Protein AF-A0A2E6TQL9-F1 (afdb_monomer)

pLDDT: mean 79.92, std 24.17, range [21.77, 98.5]

Nearest PDB structures (foldseek):
  1ea0-assembly2_B  TM=9.793E-01  e=1.642E-14  Azospirillum brasilense
  1ofd-assembly2_B  TM=9.866E-01  e=4.317E-12  Synechocystis sp. PCC 6803
  1ofe-assembly2_B  TM=9.713E-01  e=7.920E-12  Synechocystis sp. PCC 6803
  6s6u-assembly1_A  TM=9.738E-01  e=5.383E-12  Azospirillum brasilense
  1lm1-assembly1_A  TM=9.782E-01  e=5.461E-11  Synechocystis sp. PCC 6803

Radius of gyration: 16.35 Å; Cα contacts (8 Å, |Δi|>4): 480; chains: 1; bounding box: 58×39×36 Å

Foldseek 3Di:
DEEEAADAEEPAACPQAAEYEYEYEYHPVDPDQQLVDERYEECYNPCHQEYEYEYSHEYEECANPCHNAYEYEYQEYEANACPLHAEYEYEHNYYYYAAHCHNPADYKYKYFYPPPCVVVRYDPVFWDWDDAPGIIIIGGPDDDDADDDDPDGPDDHDDDDDDDPPPPDD

Secondary structure (DSSP, 8-state):
-EEEEES-B-TTTTTT-EEEEEEEE--TT----GGGSEEE-SSTTTT--EEEEEESSEE-TTTTTT-EEEEEEES-B-TTTTTT-EEEEEEESS---SSBTTT--EEEEEE--SSS-GGGTB-TTT-EEEEETTEEEEEPSS-----EETTEE----S----PPPP----

Structure (mmCIF, N/CA/C/O backbone):
data_AF-A0A2E6TQL9-F1
#
_entry.id   AF-A0A2E6TQL9-F1
#
loop_
_atom_site.group_PDB
_atom_site.id
_atom_site.type_symbol
_atom_site.label_atom_id
_atom_site.label_alt_id
_atom_site.label_comp_id
_atom_site.label_asym_id
_atom_site.label_entity_id
_atom_site.label_seq_id
_atom_site.pdbx_PDB_ins_code
_atom_site.Cartn_x
_atom_site.Cartn_y
_atom_site.Cartn_z
_atom_site.occupancy
_atom_site.B_iso_or_equiv
_atom_site.auth_seq_id
_atom_site.auth_comp_id
_atom_site.auth_asym_id
_atom_site.auth_atom_id
_atom_site.pdbx_PDB_model_num
ATOM 1 N N . MET A 1 1 ? -10.366 -6.606 17.088 1.00 84.12 1 MET A N 1
ATOM 2 C CA . MET A 1 1 ? -9.999 -5.200 17.372 1.00 84.12 1 MET A CA 1
ATOM 3 C C . MET A 1 1 ? -10.224 -4.343 16.130 1.00 84.12 1 MET A C 1
ATOM 5 O O . MET A 1 1 ? -9.887 -4.794 15.037 1.00 84.12 1 MET A O 1
ATOM 9 N N . SER A 1 2 ? -10.799 -3.147 16.282 1.00 93.38 2 SER A N 1
ATOM 10 C CA . SER A 1 2 ? -10.964 -2.164 15.202 1.00 93.38 2 SER A CA 1
ATOM 11 C C . SER A 1 2 ? -10.577 -0.778 15.715 1.00 93.38 2 SER A C 1
ATOM 13 O O . SER A 1 2 ? -11.124 -0.343 16.722 1.00 93.38 2 SER A O 1
ATOM 15 N N . LEU A 1 3 ? -9.672 -0.089 15.021 1.00 95.75 3 LEU A N 1
ATOM 16 C CA . LEU A 1 3 ? -9.214 1.262 15.347 1.00 95.75 3 LEU A CA 1
ATOM 17 C C . LEU A 1 3 ? -9.591 2.216 14.213 1.00 95.75 3 LEU A C 1
ATOM 19 O O . LEU A 1 3 ? -9.370 1.911 13.041 1.00 95.75 3 LEU A O 1
ATOM 23 N N . LYS A 1 4 ? -10.160 3.370 14.561 1.00 94.81 4 LYS A N 1
ATOM 24 C CA . LYS A 1 4 ? -10.482 4.429 13.606 1.00 94.81 4 LYS A CA 1
ATOM 25 C C . LYS A 1 4 ? -9.841 5.734 14.057 1.00 94.81 4 LYS A C 1
ATOM 27 O O . LYS A 1 4 ? -10.101 6.183 15.168 1.00 94.81 4 LYS A O 1
ATOM 32 N N . ILE A 1 5 ? -9.031 6.318 13.186 1.00 93.56 5 ILE A N 1
ATOM 33 C CA . ILE A 1 5 ? -8.296 7.561 13.406 1.00 93.56 5 ILE A CA 1
ATOM 34 C C . ILE A 1 5 ? -8.929 8.637 12.523 1.00 93.56 5 ILE A C 1
ATOM 36 O O . ILE A 1 5 ? -9.177 8.405 11.338 1.00 93.56 5 ILE A O 1
ATOM 40 N N . PHE A 1 6 ? -9.219 9.789 13.125 1.00 92.94 6 PHE A N 1
ATOM 41 C CA . PHE A 1 6 ? -9.660 10.994 12.429 1.00 92.94 6 PHE A CA 1
ATOM 42 C C . PHE A 1 6 ? -8.526 12.016 12.478 1.00 92.94 6 PHE A C 1
ATOM 44 O O . PHE A 1 6 ? -8.195 12.498 13.557 1.00 92.94 6 PHE A O 1
ATOM 51 N N . GLY A 1 7 ? -7.949 12.331 11.325 1.00 91.25 7 GLY A N 1
ATOM 52 C CA . GLY A 1 7 ? -6.701 13.079 11.200 1.00 91.25 7 GLY A CA 1
ATOM 53 C C . GLY A 1 7 ? -5.693 12.293 10.367 1.00 91.25 7 GLY A C 1
ATOM 54 O O . GLY A 1 7 ? -6.078 11.473 9.534 1.00 91.25 7 GLY A O 1
ATOM 55 N N . ASP A 1 8 ? -4.421 12.548 10.611 1.00 94.12 8 ASP A N 1
ATOM 56 C CA . ASP A 1 8 ? -3.274 11.862 10.030 1.00 94.12 8 ASP A CA 1
ATOM 57 C C . ASP A 1 8 ? -2.533 11.025 11.084 1.00 94.12 8 ASP A C 1
ATOM 59 O O . ASP A 1 8 ? -2.811 11.087 12.286 1.00 94.12 8 ASP A O 1
ATOM 63 N N . ALA A 1 9 ? -1.621 10.179 10.621 1.00 96.00 9 ALA A N 1
ATOM 64 C CA . ALA A 1 9 ? -0.748 9.388 11.467 1.00 96.00 9 ALA A CA 1
ATOM 65 C C . ALA A 1 9 ? 0.681 9.389 10.911 1.00 96.00 9 ALA A C 1
ATOM 67 O O . ALA A 1 9 ? 0.895 9.396 9.702 1.00 96.00 9 ALA A O 1
ATOM 68 N N . ASN A 1 10 ? 1.659 9.340 11.815 1.00 97.00 10 ASN A N 1
ATOM 69 C CA . ASN A 1 10 ? 3.080 9.284 11.472 1.00 97.00 10 ASN A CA 1
ATOM 70 C C . ASN A 1 10 ? 3.492 7.880 10.980 1.00 97.00 10 ASN A C 1
ATOM 72 O O . ASN A 1 10 ? 2.672 7.096 10.501 1.00 97.00 10 ASN A O 1
ATOM 76 N N . ASP A 1 11 ? 4.778 7.566 11.065 1.00 98.06 11 ASP A N 1
ATOM 77 C CA . ASP A 1 11 ? 5.362 6.323 10.576 1.00 98.06 11 ASP A CA 1
ATOM 78 C C . ASP A 1 11 ? 4.838 5.068 11.292 1.00 98.06 11 ASP A C 1
ATOM 80 O O . ASP A 1 11 ? 4.319 5.106 12.410 1.00 98.06 11 ASP A O 1
ATOM 84 N N . TYR A 1 12 ? 5.042 3.915 10.650 1.00 97.75 12 TYR A N 1
ATOM 85 C CA . TYR A 1 12 ? 4.798 2.582 11.208 1.00 97.75 12 TYR A CA 1
ATOM 86 C C . TYR A 1 12 ? 3.337 2.267 11.541 1.00 97.75 12 TYR A C 1
ATOM 88 O O . TYR A 1 12 ? 3.059 1.352 12.328 1.00 97.75 12 TYR A O 1
ATOM 96 N N . VAL A 1 13 ? 2.380 2.957 10.912 1.00 97.94 13 VAL A N 1
ATOM 97 C CA . VAL A 1 13 ? 0.966 2.578 11.012 1.00 97.94 13 VAL A CA 1
ATOM 98 C C . VAL A 1 13 ? 0.820 1.105 10.643 1.00 97.94 13 VAL A C 1
ATOM 100 O O . VAL A 1 13 ? 1.292 0.652 9.600 1.00 97.94 13 VAL A O 1
ATOM 103 N N . ALA A 1 14 ? 0.161 0.347 11.519 1.00 96.88 14 ALA A N 1
ATOM 104 C CA . ALA A 1 14 ? -0.061 -1.083 11.334 1.00 96.88 14 ALA A CA 1
ATOM 105 C C . ALA A 1 14 ? 1.230 -1.932 11.233 1.00 96.88 14 ALA A C 1
ATOM 107 O O . ALA A 1 14 ? 1.211 -3.006 10.630 1.00 96.88 14 ALA A O 1
ATOM 108 N N . LYS A 1 15 ? 2.353 -1.494 11.822 1.00 97.62 15 LYS A N 1
ATOM 109 C CA . LYS A 1 15 ? 3.549 -2.340 11.969 1.00 97.62 15 LYS A CA 1
ATOM 110 C C . LYS A 1 15 ? 3.196 -3.650 12.675 1.00 97.62 15 LYS A C 1
ATOM 112 O O . LYS A 1 15 ? 2.583 -3.640 13.740 1.00 97.62 15 LYS A O 1
ATOM 117 N N . GLY A 1 16 ? 3.599 -4.769 12.079 1.00 95.94 16 GLY A N 1
ATOM 118 C CA . GLY A 1 16 ? 3.335 -6.108 12.598 1.00 95.94 16 GLY A CA 1
ATOM 119 C C . GLY A 1 16 ? 1.848 -6.441 12.699 1.00 95.94 16 GLY A C 1
ATOM 120 O O . GLY A 1 16 ? 1.473 -7.223 13.571 1.00 95.94 16 GLY A O 1
ATOM 121 N N . LEU A 1 17 ? 0.992 -5.837 11.859 1.00 96.88 17 LEU A N 1
ATOM 122 C CA . LEU A 1 17 ? -0.441 -6.125 11.876 1.00 96.88 17 LEU A CA 1
ATOM 123 C C . LEU A 1 17 ? -0.663 -7.635 11.736 1.00 96.88 17 LEU A C 1
ATOM 125 O O . LEU A 1 17 ? -0.241 -8.258 10.764 1.00 96.88 17 LEU A O 1
ATOM 129 N N . SER A 1 18 ? -1.314 -8.213 12.735 1.00 96.06 18 SER A N 1
ATOM 130 C CA . SER A 1 18 ? -1.529 -9.654 12.886 1.00 96.06 18 SER A CA 1
ATOM 131 C C . SER A 1 18 ? -3.018 -9.967 13.051 1.00 96.06 18 SER A C 1
ATOM 133 O O . SER A 1 18 ? -3.420 -10.875 13.775 1.00 96.06 18 SER A O 1
ATOM 135 N N . GLY A 1 19 ? -3.852 -9.172 12.380 1.00 89.94 19 GLY A N 1
ATOM 136 C CA . GLY A 1 19 ? -5.306 -9.226 12.447 1.00 89.94 19 GLY A CA 1
ATOM 137 C C . GLY A 1 19 ? -5.920 -7.853 12.717 1.00 89.94 19 GLY A C 1
ATOM 138 O O . GLY A 1 19 ? -5.246 -6.828 12.748 1.00 89.94 19 GLY A O 1
ATOM 139 N N . GLY A 1 20 ? -7.238 -7.813 12.903 1.00 94.31 20 G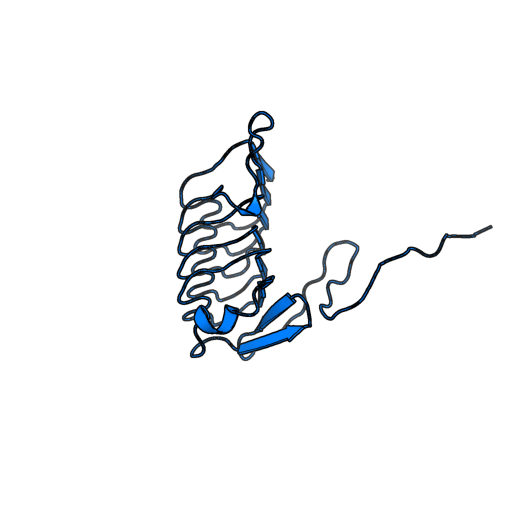LY A N 1
ATOM 140 C CA . GLY A 1 20 ? -7.955 -6.565 13.173 1.00 94.31 20 GLY A CA 1
ATOM 141 C C . GLY A 1 20 ? -8.067 -5.622 11.970 1.00 94.31 20 GLY A C 1
ATOM 142 O O . GLY A 1 20 ? -7.785 -5.982 10.823 1.00 94.31 20 GLY A O 1
ATOM 143 N N . LYS A 1 21 ? -8.577 -4.418 12.237 1.00 96.12 21 LYS A N 1
ATOM 144 C CA . LYS A 1 21 ? -8.880 -3.406 11.221 1.00 96.12 21 LYS A CA 1
ATOM 145 C C . LYS A 1 21 ? -8.441 -2.022 11.690 1.00 96.12 21 LYS A C 1
ATOM 147 O O . LYS A 1 21 ? -8.828 -1.606 12.777 1.00 96.12 21 LYS A O 1
ATOM 152 N N . ILE A 1 22 ? -7.696 -1.304 10.860 1.00 96.25 22 ILE A N 1
ATOM 153 C CA . ILE A 1 22 ? -7.310 0.092 11.079 1.00 96.25 22 ILE A CA 1
ATOM 154 C C . ILE A 1 22 ? -7.895 0.931 9.946 1.00 96.25 22 ILE A C 1
ATOM 156 O O . ILE A 1 22 ? -7.827 0.550 8.778 1.00 96.25 22 ILE A O 1
ATOM 160 N N . VAL A 1 23 ? -8.511 2.056 10.296 1.00 95.94 23 VAL A N 1
ATOM 161 C CA . VAL A 1 23 ? -9.060 3.021 9.343 1.00 95.94 23 VAL A CA 1
ATOM 162 C C . VAL A 1 23 ? -8.521 4.404 9.681 1.00 95.94 23 VAL A C 1
ATOM 164 O O . VAL A 1 23 ? -8.741 4.872 10.793 1.00 95.94 23 VAL A O 1
ATOM 167 N N . VAL A 1 24 ? -7.862 5.059 8.731 1.00 92.81 24 VAL A N 1
ATOM 168 C CA . VAL A 1 24 ? -7.369 6.436 8.850 1.00 92.81 24 VAL A CA 1
ATOM 169 C C . VAL A 1 24 ? -8.134 7.295 7.854 1.00 92.81 24 VAL A C 1
ATOM 171 O O . VAL A 1 24 ? -8.151 7.010 6.657 1.00 92.81 24 VAL A O 1
ATOM 174 N N . VAL A 1 25 ? -8.828 8.311 8.352 1.00 90.81 25 VAL A N 1
ATOM 175 C CA . VAL A 1 25 ? -9.577 9.261 7.527 1.00 90.81 25 VAL A CA 1
ATOM 176 C C . VAL A 1 25 ? -9.246 10.680 7.965 1.00 90.81 25 VAL A C 1
ATOM 178 O O . VAL A 1 25 ? -9.048 10.886 9.162 1.00 90.81 25 VAL A O 1
ATOM 181 N N . PRO A 1 26 ? -9.233 11.665 7.052 1.00 87.25 26 PRO A N 1
ATOM 182 C CA . PRO A 1 26 ? -8.976 13.047 7.424 1.00 87.25 26 PRO A CA 1
ATOM 183 C C . PRO A 1 26 ? -9.932 13.530 8.514 1.00 87.25 26 PRO A C 1
ATOM 185 O O . PRO A 1 26 ? -11.059 13.038 8.665 1.00 87.25 26 PRO A O 1
ATOM 188 N N . SER A 1 27 ? -9.496 14.541 9.262 1.00 84.88 27 SER A N 1
ATOM 189 C CA . SER A 1 27 ? -10.379 15.229 10.200 1.00 84.88 27 SER A CA 1
ATOM 190 C C . SER A 1 27 ? -11.574 15.829 9.457 1.00 84.88 27 SER A C 1
ATOM 192 O O . SER A 1 27 ? -11.417 16.412 8.387 1.00 84.88 27 SER A O 1
ATOM 194 N N . LYS A 1 28 ? -12.771 15.754 10.052 1.00 76.44 28 LYS A N 1
ATOM 195 C CA . LYS A 1 28 ? -14.010 16.297 9.459 1.00 76.44 28 LYS A CA 1
ATOM 196 C C . LYS A 1 28 ? -13.946 17.802 9.179 1.00 76.44 28 LYS A C 1
ATOM 198 O O . LYS A 1 28 ? -14.722 18.303 8.373 1.00 76.44 28 LYS A O 1
ATOM 203 N N . ILE A 1 29 ? -13.064 18.512 9.878 1.00 74.81 29 ILE A N 1
ATOM 204 C CA . ILE A 1 29 ? -12.882 19.961 9.749 1.00 74.81 29 ILE A CA 1
ATOM 205 C C . ILE A 1 29 ? -12.012 20.283 8.526 1.00 74.81 29 ILE A C 1
ATOM 207 O O . ILE A 1 29 ? -12.157 21.344 7.923 1.00 74.81 29 ILE A O 1
ATOM 211 N N . ASN A 1 30 ? -11.134 19.360 8.129 1.00 65.56 30 ASN A N 1
ATOM 212 C CA . ASN A 1 30 ? -10.144 19.606 7.098 1.00 65.56 30 ASN A CA 1
ATOM 213 C C . ASN A 1 30 ? -10.644 19.091 5.739 1.00 65.56 30 ASN A C 1
ATOM 215 O O . ASN A 1 30 ? -10.854 17.895 5.556 1.00 65.56 30 ASN A O 1
ATOM 219 N N . ARG A 1 31 ? -10.837 19.997 4.772 1.00 63.56 31 ARG A N 1
ATOM 220 C CA . ARG A 1 31 ? -11.334 19.682 3.415 1.00 63.56 31 ARG A CA 1
ATOM 221 C C . ARG A 1 31 ? -10.213 19.302 2.440 1.00 63.56 31 ARG A C 1
ATOM 223 O O . ARG A 1 31 ? -10.350 19.517 1.237 1.00 63.56 31 ARG A O 1
ATOM 230 N N . LEU A 1 32 ? -9.091 18.793 2.948 1.00 70.69 32 LEU A N 1
ATOM 231 C CA . LEU A 1 32 ? -7.974 18.391 2.099 1.00 70.69 32 LEU A CA 1
ATOM 232 C C . LEU A 1 32 ? -8.435 17.319 1.114 1.00 70.69 32 LEU A C 1
ATOM 234 O O . LEU A 1 32 ? -9.140 16.375 1.477 1.00 70.69 32 LEU A O 1
ATOM 238 N N . LYS A 1 33 ? -8.019 17.467 -0.143 1.00 74.88 33 LYS A N 1
ATOM 239 C CA . LYS A 1 33 ? -8.219 16.430 -1.149 1.00 74.88 33 LYS A CA 1
ATOM 240 C C . LYS A 1 33 ? -7.365 15.233 -0.758 1.00 74.88 33 LYS A C 1
ATOM 242 O O . LYS A 1 33 ? -6.139 15.298 -0.821 1.00 74.88 33 LYS A O 1
ATOM 247 N N . THR A 1 34 ? -8.015 14.156 -0.350 1.00 76.12 34 THR A N 1
ATOM 248 C CA . THR A 1 34 ? -7.361 12.959 0.190 1.00 76.12 34 THR A CA 1
ATOM 249 C C . THR A 1 34 ? -6.304 12.407 -0.763 1.00 76.12 34 THR A C 1
ATOM 251 O O . THR A 1 34 ? -5.165 12.195 -0.361 1.00 76.12 34 THR A O 1
ATOM 254 N N . LYS A 1 35 ? -6.619 12.355 -2.061 1.00 73.94 35 LYS A N 1
ATOM 255 C CA . LYS A 1 35 ? -5.727 11.826 -3.104 1.00 73.94 35 LYS A CA 1
ATOM 25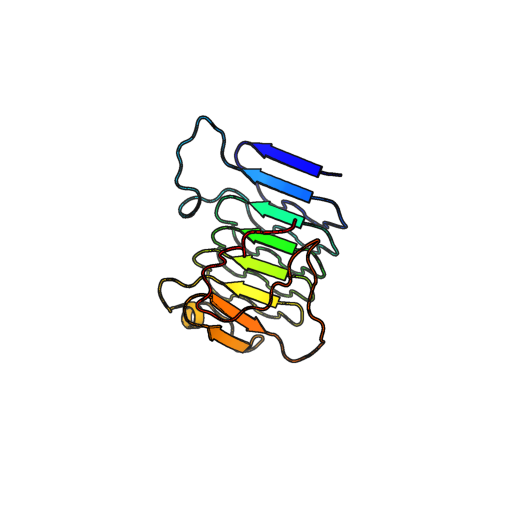6 C C . LYS A 1 35 ? -4.442 12.621 -3.310 1.00 73.94 35 LYS A C 1
ATOM 258 O O . LYS A 1 35 ? -3.502 12.112 -3.910 1.00 73.94 35 LYS A O 1
ATOM 263 N N . GLU A 1 36 ? -4.405 13.876 -2.875 1.00 83.75 36 GLU A N 1
ATOM 264 C CA . GLU A 1 36 ? -3.266 14.774 -3.085 1.00 83.75 36 GLU A CA 1
ATOM 265 C C . GLU A 1 36 ? -2.375 14.877 -1.837 1.00 83.75 36 GLU A C 1
ATOM 267 O O . GLU A 1 36 ? -1.262 15.381 -1.942 1.00 83.75 36 GLU A O 1
ATOM 272 N N . ASN A 1 37 ? -2.824 14.376 -0.679 1.00 87.19 37 ASN A N 1
ATOM 273 C CA . ASN A 1 37 ? -2.171 14.606 0.610 1.00 87.19 37 ASN A CA 1
ATOM 274 C C . ASN A 1 37 ? -1.773 13.299 1.305 1.00 87.19 37 ASN A C 1
ATOM 276 O O . ASN A 1 37 ? -2.515 12.314 1.300 1.00 87.19 37 ASN A O 1
ATOM 280 N N . THR A 1 38 ? -0.611 13.319 1.953 1.00 92.94 38 THR A N 1
ATOM 281 C CA . THR A 1 38 ? -0.138 12.226 2.807 1.00 92.94 38 THR A CA 1
ATOM 282 C C . THR A 1 38 ? -0.937 12.196 4.103 1.00 92.94 38 THR A C 1
ATOM 284 O O . THR A 1 38 ? -1.132 13.225 4.746 1.00 92.94 38 THR A O 1
ATOM 287 N N . ILE A 1 39 ? -1.429 11.011 4.467 1.00 94.94 39 ILE A N 1
ATOM 288 C CA . ILE A 1 39 ? -2.229 10.793 5.682 1.00 94.94 39 ILE A CA 1
ATOM 289 C C . ILE A 1 39 ? -1.600 9.767 6.624 1.00 94.94 39 ILE A C 1
ATOM 291 O O . ILE A 1 39 ? -1.906 9.753 7.814 1.00 94.94 39 ILE A O 1
ATOM 295 N N . ILE A 1 40 ? -0.744 8.893 6.096 1.00 97.56 40 ILE A N 1
ATOM 296 C CA . ILE A 1 40 ? 0.048 7.952 6.882 1.00 97.56 40 ILE A CA 1
ATOM 297 C C . ILE A 1 40 ? 1.511 8.061 6.467 1.00 97.56 40 ILE A C 1
ATOM 299 O O . ILE A 1 40 ? 1.798 8.220 5.281 1.00 97.56 40 ILE A O 1
ATOM 303 N N . GLY A 1 41 ? 2.414 7.981 7.441 1.00 97.25 41 GLY A N 1
ATOM 304 C CA . GLY A 1 41 ? 3.850 8.121 7.216 1.00 97.25 41 GLY A CA 1
ATOM 305 C C . GLY A 1 41 ? 4.495 6.919 6.522 1.00 97.25 41 GLY A C 1
ATOM 306 O O . GLY A 1 41 ? 3.882 6.205 5.724 1.00 97.25 41 GLY A O 1
ATOM 307 N N . ASN A 1 42 ? 5.759 6.692 6.851 1.00 98.38 42 ASN A N 1
ATOM 308 C CA . ASN A 1 42 ? 6.626 5.706 6.221 1.00 98.38 42 ASN A CA 1
ATOM 309 C C . ASN A 1 42 ? 6.501 4.318 6.858 1.00 98.38 42 ASN A C 1
ATOM 311 O O . ASN A 1 42 ? 6.060 4.158 7.999 1.00 98.38 42 ASN A O 1
ATOM 315 N N . THR A 1 43 ? 6.970 3.290 6.143 1.00 98.00 43 THR A N 1
ATOM 316 C CA . THR A 1 43 ? 7.144 1.917 6.670 1.00 98.00 43 THR A CA 1
ATOM 317 C C . THR A 1 43 ? 5.854 1.339 7.277 1.00 98.00 43 THR A C 1
ATOM 319 O O . THR A 1 43 ? 5.833 0.605 8.270 1.00 98.00 43 THR A O 1
ATOM 322 N N . VAL A 1 44 ? 4.730 1.704 6.670 1.00 98.25 44 VAL A N 1
ATOM 323 C CA . VAL A 1 44 ? 3.389 1.246 7.036 1.00 98.25 44 VAL A CA 1
ATOM 324 C C . VAL A 1 44 ? 3.239 -0.234 6.697 1.00 98.25 44 VAL A C 1
ATOM 326 O O . VAL A 1 44 ? 3.762 -0.697 5.688 1.00 98.25 44 VAL A O 1
ATOM 329 N N . LEU A 1 45 ? 2.489 -0.980 7.515 1.00 97.75 45 LEU A N 1
ATOM 330 C CA . LEU A 1 45 ? 2.293 -2.432 7.373 1.00 97.75 45 LEU A CA 1
ATOM 331 C C . LEU A 1 45 ? 3.581 -3.262 7.413 1.00 97.75 45 LEU A C 1
ATOM 333 O O . LEU A 1 45 ? 3.598 -4.408 6.959 1.00 97.75 45 LEU A O 1
ATOM 337 N N . TYR A 1 46 ? 4.645 -2.717 8.000 1.00 98.19 46 TYR A N 1
ATOM 338 C CA . TYR A 1 46 ? 5.909 -3.425 8.091 1.00 98.19 46 TYR A CA 1
ATOM 339 C C . TYR A 1 46 ? 5.756 -4.799 8.746 1.00 98.19 46 TYR A C 1
ATOM 341 O O . TYR A 1 46 ? 5.378 -4.884 9.917 1.00 98.19 46 TYR A O 1
ATOM 349 N N . GLY A 1 47 ? 6.053 -5.866 7.999 1.00 96.75 47 GLY A N 1
ATOM 350 C CA . GLY A 1 47 ? 5.982 -7.236 8.513 1.00 96.75 47 GLY A CA 1
ATOM 351 C C . GLY A 1 47 ? 4.571 -7.702 8.888 1.00 96.75 47 GLY A C 1
ATOM 352 O O . GLY A 1 47 ? 4.432 -8.587 9.731 1.00 96.75 47 GLY A O 1
ATOM 353 N N . ALA A 1 48 ? 3.518 -7.088 8.340 1.00 97.88 48 ALA A N 1
ATOM 354 C CA . ALA A 1 48 ? 2.147 -7.499 8.618 1.00 97.88 48 ALA A CA 1
ATOM 355 C C . ALA A 1 48 ? 1.882 -8.936 8.136 1.00 97.88 48 ALA A C 1
ATOM 357 O O . ALA A 1 48 ? 2.186 -9.289 7.000 1.00 97.88 48 ALA A O 1
ATOM 358 N N . THR A 1 49 ? 1.273 -9.763 8.982 1.00 97.31 49 THR A N 1
ATOM 359 C CA . THR A 1 49 ? 0.958 -11.171 8.688 1.00 97.31 49 THR A CA 1
ATOM 360 C C . THR A 1 49 ? -0.524 -11.398 8.408 1.00 97.31 49 THR A C 1
ATOM 362 O O . THR A 1 49 ? -0.878 -12.348 7.719 1.00 97.31 49 THR A O 1
ATOM 365 N N . SER A 1 50 ? -1.412 -10.534 8.908 1.00 95.56 50 SER A N 1
ATOM 366 C CA . SER A 1 50 ? -2.843 -10.533 8.577 1.00 95.56 50 SER A CA 1
ATOM 367 C C . SER A 1 50 ? -3.512 -9.223 9.014 1.00 95.56 50 SER A C 1
ATOM 369 O O . SER A 1 50 ? -2.901 -8.388 9.672 1.00 95.56 50 SER A O 1
ATOM 371 N N . GLY A 1 51 ? -4.785 -9.014 8.667 1.00 95.88 51 GLY A N 1
ATOM 372 C CA . GLY A 1 51 ? -5.548 -7.817 9.052 1.00 95.88 51 GLY A CA 1
ATOM 373 C C . GLY A 1 51 ? -5.769 -6.833 7.904 1.00 95.88 51 GLY A C 1
ATOM 374 O O . GLY A 1 51 ? -5.419 -7.107 6.755 1.00 95.88 51 GLY A O 1
ATOM 375 N N . LYS A 1 52 ? -6.445 -5.716 8.200 1.00 96.62 52 LYS A N 1
ATOM 376 C CA . LYS A 1 52 ? -6.906 -4.750 7.191 1.00 96.62 52 LYS A CA 1
ATOM 377 C C . LYS A 1 52 ? -6.552 -3.311 7.559 1.00 96.62 52 LYS A C 1
ATOM 379 O O . LYS A 1 52 ? -6.895 -2.870 8.653 1.00 96.62 52 LYS A O 1
ATOM 384 N N . LEU A 1 53 ? -5.965 -2.567 6.629 1.00 97.19 53 LEU A N 1
ATOM 385 C CA . LEU A 1 53 ? -5.717 -1.129 6.737 1.00 97.19 53 LEU A CA 1
ATOM 386 C C . LEU A 1 53 ? -6.459 -0.380 5.623 1.00 97.19 53 LEU A C 1
ATOM 388 O O . LEU A 1 53 ? -6.379 -0.742 4.457 1.00 97.19 53 LEU A O 1
ATOM 392 N N . PHE A 1 54 ? -7.173 0.682 5.972 1.00 96.44 54 PHE A N 1
ATOM 393 C CA . PHE A 1 54 ? -7.811 1.570 5.003 1.00 96.44 54 PHE A CA 1
ATOM 394 C C . PHE A 1 54 ? -7.391 3.000 5.314 1.00 96.44 54 PHE A C 1
ATOM 396 O O . PHE A 1 54 ? -7.666 3.469 6.417 1.00 96.44 54 PHE A O 1
ATOM 403 N N . ALA A 1 55 ? -6.746 3.686 4.375 1.00 93.62 55 ALA A N 1
ATOM 404 C CA . ALA A 1 55 ? -6.346 5.076 4.553 1.00 93.62 55 ALA A CA 1
ATOM 405 C C . ALA A 1 55 ? -6.885 5.940 3.412 1.00 93.62 55 ALA A C 1
ATOM 407 O O . ALA A 1 55 ? -6.615 5.678 2.242 1.00 93.62 55 ALA A O 1
ATOM 408 N N . ALA A 1 56 ? -7.654 6.969 3.762 1.00 91.88 56 ALA A N 1
ATOM 409 C CA . ALA A 1 56 ? -8.166 7.953 2.814 1.00 91.88 56 ALA A CA 1
ATOM 410 C C . ALA A 1 56 ? -7.113 9.047 2.575 1.00 91.88 56 ALA A C 1
ATOM 412 O O . ALA A 1 56 ? -7.259 10.177 3.040 1.00 91.88 56 ALA A O 1
ATOM 413 N N . GLY A 1 57 ? -6.024 8.660 1.911 1.00 91.44 57 GLY A N 1
ATOM 414 C CA . GLY A 1 57 ? -4.923 9.529 1.505 1.00 91.44 57 GLY A CA 1
ATOM 415 C C . GLY A 1 57 ? -3.678 8.743 1.097 1.00 91.44 57 GLY A C 1
ATOM 416 O O . GLY A 1 57 ? -3.712 7.508 1.026 1.00 91.44 57 GLY A O 1
ATOM 417 N N . LYS A 1 58 ? -2.586 9.456 0.807 1.00 96.62 58 LYS A N 1
ATOM 418 C CA . LYS A 1 58 ? -1.309 8.844 0.418 1.00 96.62 58 LYS A CA 1
ATOM 419 C C . LYS A 1 58 ? -0.553 8.283 1.622 1.00 96.62 58 LYS A C 1
ATOM 421 O O . LYS A 1 58 ? -0.641 8.819 2.731 1.00 96.62 58 LYS A O 1
ATOM 426 N N . ALA A 1 59 ? 0.186 7.209 1.377 1.00 97.94 59 ALA A N 1
ATOM 427 C CA . ALA A 1 59 ? 1.207 6.694 2.275 1.00 97.94 59 ALA A CA 1
ATOM 428 C C . ALA A 1 59 ? 2.587 7.244 1.900 1.00 97.94 59 ALA A C 1
ATOM 430 O O . ALA A 1 59 ? 2.827 7.528 0.728 1.00 97.94 59 ALA A O 1
ATOM 431 N N . GLY A 1 60 ? 3.484 7.347 2.878 1.00 97.62 60 GLY A N 1
ATOM 432 C CA . GLY A 1 60 ? 4.882 7.682 2.629 1.00 97.62 60 GLY A CA 1
ATOM 433 C C . GLY A 1 60 ? 5.680 6.533 2.003 1.00 97.62 60 GLY A C 1
ATOM 434 O O . GLY A 1 60 ? 5.139 5.601 1.396 1.00 97.62 60 GLY A O 1
ATOM 435 N N . GLU A 1 61 ? 6.995 6.590 2.183 1.00 98.12 61 GLU A N 1
ATOM 436 C CA . GLU A 1 61 ? 7.947 5.634 1.626 1.00 98.12 61 GLU A CA 1
ATOM 437 C C . GLU A 1 61 ? 7.815 4.247 2.266 1.00 98.12 61 GLU A C 1
ATOM 439 O O . GLU A 1 61 ? 7.423 4.091 3.431 1.00 98.12 61 GLU A O 1
ATOM 444 N N . ARG A 1 62 ? 8.214 3.211 1.519 1.00 98.06 62 ARG A N 1
ATOM 445 C CA . ARG A 1 62 ? 8.244 1.813 1.990 1.00 98.06 62 ARG A CA 1
ATOM 446 C C . ARG A 1 62 ? 6.896 1.317 2.510 1.00 98.06 62 ARG A C 1
ATOM 448 O O . ARG A 1 62 ? 6.811 0.513 3.444 1.00 98.06 62 ARG A O 1
ATOM 455 N N . PHE A 1 63 ? 5.816 1.798 1.909 1.00 98.50 63 PHE A N 1
ATOM 456 C CA . PHE A 1 63 ? 4.478 1.309 2.196 1.00 98.50 63 PHE A CA 1
ATOM 457 C C . PHE A 1 63 ? 4.383 -0.203 1.934 1.00 98.50 63 PHE A C 1
ATOM 459 O O . PHE A 1 63 ? 4.767 -0.676 0.870 1.00 98.50 63 PHE A O 1
ATOM 466 N N . ALA A 1 64 ? 3.852 -0.962 2.896 1.00 97.75 64 ALA A N 1
ATOM 467 C CA . ALA A 1 64 ? 3.715 -2.420 2.845 1.00 97.75 64 ALA A CA 1
ATOM 468 C C . ALA A 1 64 ? 5.039 -3.193 2.692 1.00 97.75 64 ALA A C 1
ATOM 470 O O . ALA A 1 64 ? 5.048 -4.328 2.207 1.00 97.75 64 ALA A O 1
ATOM 471 N N . VAL A 1 65 ? 6.152 -2.612 3.151 1.00 98.06 65 VAL A N 1
ATOM 472 C CA . VAL A 1 65 ? 7.450 -3.294 3.156 1.00 98.06 65 VAL A CA 1
ATOM 473 C C . VAL A 1 65 ? 7.400 -4.581 3.983 1.00 98.06 65 VAL A C 1
ATOM 475 O O . VAL A 1 65 ? 6.925 -4.601 5.120 1.00 98.06 65 VAL A O 1
ATOM 478 N N . ARG A 1 66 ? 7.876 -5.688 3.409 1.00 98.00 66 ARG A N 1
ATOM 479 C CA . ARG A 1 66 ? 7.828 -7.031 4.020 1.00 98.00 66 ARG A CA 1
ATOM 480 C C . ARG A 1 66 ? 6.430 -7.479 4.458 1.00 98.00 66 ARG A C 1
ATOM 482 O O . ARG A 1 66 ? 6.307 -8.288 5.374 1.00 98.00 66 ARG A O 1
ATOM 489 N N . ASN A 1 67 ? 5.368 -6.977 3.831 1.00 98.06 67 ASN A N 1
ATOM 490 C CA . ASN A 1 67 ? 4.025 -7.488 4.086 1.00 98.06 67 ASN A CA 1
ATOM 491 C C . ASN A 1 67 ? 3.938 -8.975 3.681 1.00 98.0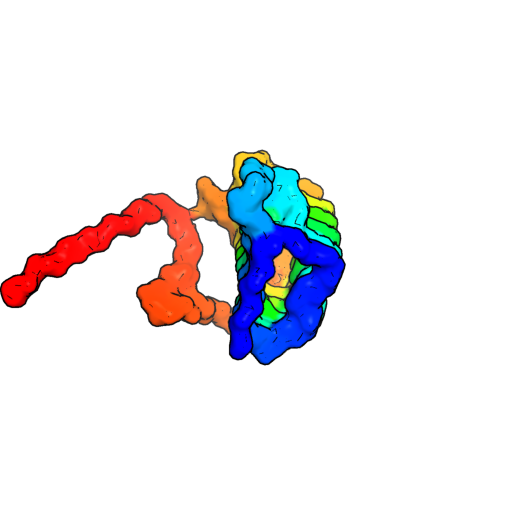6 67 ASN A C 1
ATOM 493 O O . ASN A 1 67 ? 4.359 -9.357 2.589 1.00 98.06 67 ASN A O 1
ATOM 497 N N . SER A 1 68 ? 3.411 -9.817 4.565 1.00 96.56 68 SER A N 1
ATOM 498 C CA . SER A 1 68 ? 3.267 -11.267 4.377 1.00 96.56 68 SER A CA 1
ATOM 499 C C . SER A 1 68 ? 1.810 -11.736 4.392 1.00 96.56 68 SER A C 1
ATOM 501 O O . SER A 1 68 ? 1.551 -12.921 4.203 1.00 96.56 68 SER A O 1
ATOM 503 N N . GLY A 1 69 ? 0.840 -10.839 4.591 1.00 92.38 69 GLY A N 1
ATOM 504 C CA . GLY A 1 69 ? -0.576 -11.232 4.605 1.00 92.38 69 GLY A CA 1
ATOM 505 C C . GLY A 1 69 ? -1.586 -10.139 4.957 1.00 92.38 69 GLY A C 1
ATOM 506 O O . GLY A 1 69 ? -2.795 -10.374 4.910 1.00 92.38 69 GLY A O 1
ATOM 507 N N . GLY A 1 70 ? -1.129 -8.929 5.282 1.00 95.25 70 GLY A N 1
ATOM 508 C CA . GLY A 1 70 ? -1.988 -7.765 5.467 1.00 95.25 70 GLY A CA 1
ATOM 509 C C . GLY A 1 70 ? -2.688 -7.345 4.171 1.00 95.25 70 GLY A C 1
ATOM 510 O O . GLY A 1 70 ? -2.144 -7.465 3.071 1.00 95.25 70 GLY A O 1
ATOM 511 N N . THR A 1 71 ? -3.915 -6.841 4.303 1.00 96.50 71 THR A N 1
ATOM 512 C CA . THR A 1 71 ? -4.657 -6.205 3.207 1.00 96.50 71 THR A CA 1
ATOM 513 C C . THR A 1 71 ? -4.712 -4.700 3.417 1.00 96.50 71 THR A C 1
ATOM 515 O O . THR A 1 71 ? -5.077 -4.265 4.510 1.00 96.50 71 THR A O 1
ATOM 518 N N . ALA A 1 72 ? -4.429 -3.902 2.388 1.00 96.31 72 ALA A N 1
ATOM 519 C CA . ALA A 1 72 ? -4.591 -2.455 2.480 1.00 96.31 72 ALA A CA 1
ATOM 520 C C . ALA A 1 72 ? -5.191 -1.791 1.251 1.00 96.31 72 ALA A C 1
ATOM 522 O O . ALA A 1 72 ? -5.029 -2.272 0.134 1.00 96.31 72 ALA A O 1
ATOM 523 N N . ILE A 1 73 ? -5.851 -0.658 1.497 1.00 96.50 73 ILE A N 1
ATOM 524 C CA . ILE A 1 73 ? -6.284 0.290 0.472 1.00 96.50 73 ILE A CA 1
ATOM 525 C C . ILE A 1 73 ? -5.776 1.682 0.854 1.00 96.50 73 ILE A C 1
ATOM 527 O O . ILE A 1 73 ? -6.066 2.152 1.959 1.00 96.50 73 ILE A O 1
ATOM 531 N N . VAL A 1 74 ? -5.040 2.316 -0.058 1.00 94.38 74 VAL A N 1
ATOM 532 C CA . VAL A 1 74 ? -4.511 3.686 0.060 1.00 94.38 74 VAL A CA 1
ATOM 533 C C . VAL A 1 74 ? -4.735 4.453 -1.244 1.00 94.38 74 VAL A C 1
ATOM 535 O O . VAL A 1 74 ? -5.044 3.853 -2.272 1.00 94.38 74 VAL A O 1
ATOM 538 N N . GLU A 1 75 ? -4.581 5.775 -1.230 1.00 93.69 75 GLU A N 1
ATOM 539 C CA . GLU A 1 75 ? -4.813 6.631 -2.410 1.00 93.69 75 GLU A CA 1
ATOM 540 C C . GLU A 1 75 ? -3.528 7.027 -3.155 1.00 93.69 75 GLU A C 1
ATOM 542 O O . GLU A 1 75 ? -3.555 7.823 -4.089 1.00 93.69 75 GLU A O 1
ATOM 547 N N . GLY A 1 76 ? -2.405 6.447 -2.750 1.00 94.75 76 GLY A N 1
ATOM 548 C CA . GLY A 1 76 ? -1.087 6.609 -3.350 1.00 94.75 76 GLY A CA 1
ATOM 549 C C . GLY A 1 76 ? -0.016 6.133 -2.377 1.00 94.75 76 GLY A C 1
ATOM 550 O O . GLY A 1 76 ? -0.294 5.963 -1.185 1.00 94.75 76 GLY A O 1
ATOM 551 N N . CYS A 1 77 ? 1.194 5.918 -2.869 1.00 97.25 77 CYS A N 1
ATOM 552 C CA . CYS A 1 77 ? 2.363 5.730 -2.019 1.00 97.25 77 CYS A CA 1
ATOM 553 C C . CYS A 1 77 ? 3.597 6.357 -2.659 1.00 97.25 77 CYS A C 1
ATOM 555 O O . CYS A 1 77 ? 3.646 6.505 -3.880 1.00 97.25 77 CYS A O 1
ATOM 557 N N . ASP A 1 78 ? 4.593 6.675 -1.842 1.00 97.25 78 ASP A N 1
ATOM 558 C CA . ASP A 1 78 ? 5.878 7.155 -2.341 1.00 97.25 78 ASP A CA 1
ATOM 559 C C . ASP A 1 78 ? 6.785 5.970 -2.745 1.00 97.25 78 ASP A C 1
ATOM 561 O O . ASP A 1 78 ? 6.304 4.906 -3.162 1.00 97.25 78 ASP A O 1
ATOM 565 N N . SER A 1 79 ? 8.102 6.173 -2.691 1.00 97.94 79 SER A N 1
ATOM 566 C CA . SER A 1 79 ? 9.135 5.238 -3.145 1.00 97.94 79 SER A CA 1
ATOM 567 C C . SER A 1 79 ? 9.119 3.901 -2.388 1.00 97.94 79 SER A C 1
ATOM 569 O O . SER A 1 79 ? 8.649 3.788 -1.249 1.00 97.94 79 SER A O 1
ATOM 571 N N . ASN A 1 80 ? 9.657 2.859 -3.029 1.00 98.00 80 ASN A N 1
ATOM 572 C CA . ASN A 1 80 ? 9.847 1.520 -2.462 1.00 98.00 80 ASN A CA 1
ATOM 573 C C . ASN A 1 80 ? 8.543 0.876 -1.943 1.00 98.00 80 ASN A C 1
ATOM 575 O O . ASN A 1 80 ? 8.548 0.089 -0.992 1.00 98.00 80 ASN A O 1
ATOM 579 N N . GLY A 1 81 ? 7.401 1.200 -2.552 1.00 97.56 81 GLY A N 1
ATOM 580 C CA . GLY A 1 81 ? 6.128 0.562 -2.223 1.00 97.56 81 GLY A CA 1
ATOM 581 C C . GLY A 1 81 ? 6.171 -0.952 -2.467 1.00 97.56 81 GLY A C 1
ATOM 582 O O . GLY A 1 81 ? 6.716 -1.415 -3.465 1.00 97.56 81 GLY A O 1
ATOM 583 N N . CYS A 1 82 ? 5.583 -1.730 -1.557 1.00 97.25 82 CYS A N 1
ATOM 584 C CA . CYS A 1 82 ? 5.541 -3.199 -1.568 1.00 97.25 82 CYS A CA 1
ATOM 585 C C . CYS A 1 82 ? 6.918 -3.888 -1.616 1.00 97.25 82 CYS A C 1
ATOM 587 O O . CYS A 1 82 ? 7.014 -5.056 -1.999 1.00 97.25 82 CYS A O 1
ATOM 589 N N . GLU A 1 83 ? 7.985 -3.195 -1.216 1.00 97.38 83 GLU A N 1
ATOM 590 C CA . GLU A 1 83 ? 9.335 -3.756 -1.192 1.00 97.38 83 GLU A CA 1
ATOM 591 C C . GLU A 1 83 ? 9.396 -5.011 -0.299 1.00 97.38 83 GLU A C 1
ATOM 593 O O . GLU A 1 83 ? 8.873 -5.032 0.819 1.00 97.38 83 GLU A O 1
ATOM 598 N N . TYR A 1 84 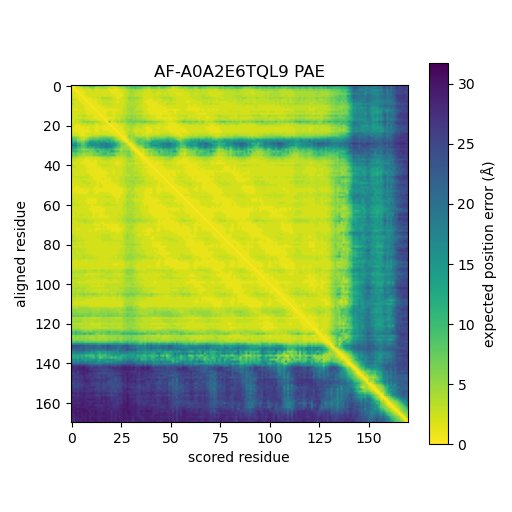? 10.016 -6.086 -0.788 1.00 97.31 84 TYR A N 1
ATOM 599 C CA . TYR A 1 84 ? 10.114 -7.376 -0.088 1.00 97.31 84 TYR A CA 1
ATOM 600 C C . TYR A 1 84 ? 8.772 -7.990 0.348 1.00 97.31 84 TYR A C 1
ATOM 602 O O . TYR A 1 84 ? 8.738 -8.824 1.257 1.00 97.31 84 TYR A O 1
ATOM 610 N N . MET A 1 85 ? 7.649 -7.586 -0.252 1.00 96.81 85 MET A N 1
ATOM 611 C CA . MET A 1 85 ? 6.347 -8.177 0.047 1.00 96.81 85 MET A CA 1
ATOM 612 C C . MET A 1 85 ? 6.326 -9.655 -0.382 1.00 96.81 85 MET A C 1
ATOM 614 O O . MET A 1 85 ? 6.766 -10.023 -1.470 1.00 96.81 85 MET A O 1
ATOM 618 N N . THR A 1 86 ? 5.837 -10.510 0.513 1.00 94.81 86 THR A N 1
ATOM 619 C CA . THR A 1 86 ? 5.794 -11.977 0.357 1.00 94.81 86 THR A CA 1
ATOM 620 C C . THR A 1 86 ? 4.366 -12.529 0.387 1.00 94.81 86 THR A C 1
ATOM 622 O O . THR A 1 86 ? 4.143 -13.690 0.057 1.00 94.81 86 THR A O 1
ATOM 625 N N . GLY A 1 87 ? 3.374 -11.708 0.748 1.00 90.00 87 GLY A N 1
ATOM 626 C CA . GLY A 1 87 ? 1.970 -12.101 0.789 1.00 90.00 87 GLY A CA 1
ATOM 627 C C . GLY A 1 87 ? 1.039 -10.939 1.135 1.00 90.00 87 GLY A C 1
ATOM 628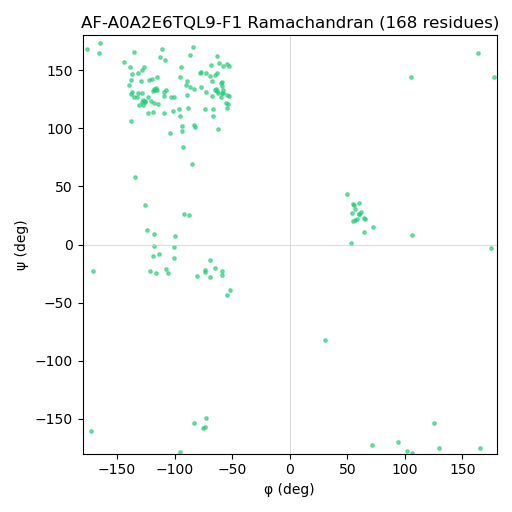 O O . GLY A 1 87 ? 1.477 -9.876 1.570 1.00 90.00 87 GLY A O 1
ATOM 629 N N . GLY A 1 88 ? -0.266 -11.147 0.954 1.00 93.31 88 GLY A N 1
ATOM 630 C CA . GLY A 1 88 ? -1.299 -10.131 1.186 1.00 93.31 88 GLY A CA 1
ATOM 631 C C . GLY A 1 88 ? -1.819 -9.476 -0.097 1.00 93.31 88 GLY A C 1
ATOM 632 O O . GLY A 1 88 ? -1.435 -9.852 -1.205 1.00 93.31 88 GLY A O 1
ATOM 633 N N . ASN A 1 89 ? -2.727 -8.509 0.070 1.00 93.94 89 ASN A N 1
ATOM 634 C CA . ASN A 1 89 ? -3.385 -7.805 -1.035 1.00 93.94 89 ASN A CA 1
ATOM 635 C C . ASN A 1 89 ? -3.316 -6.295 -0.829 1.00 93.94 89 ASN A C 1
ATOM 637 O O . ASN A 1 89 ? -3.855 -5.773 0.148 1.00 93.94 89 ASN A O 1
ATOM 641 N N . ILE A 1 90 ? -2.701 -5.588 -1.765 1.00 96.50 90 ILE A N 1
ATOM 642 C CA . ILE A 1 90 ? -2.530 -4.140 -1.691 1.00 96.50 90 ILE A CA 1
ATOM 643 C C . ILE A 1 90 ? -3.305 -3.476 -2.824 1.00 96.50 90 ILE A C 1
ATOM 645 O O . ILE A 1 90 ? -3.231 -3.908 -3.968 1.00 96.50 90 ILE A O 1
ATOM 649 N N . VAL A 1 91 ? -4.061 -2.428 -2.514 1.00 94.88 91 VAL A N 1
ATOM 650 C CA . VAL A 1 91 ? -4.770 -1.606 -3.497 1.00 94.88 91 VAL A CA 1
ATOM 651 C C . VAL A 1 91 ? -4.318 -0.161 -3.336 1.00 94.88 91 VAL A C 1
ATOM 653 O O . VAL A 1 91 ? -4.377 0.395 -2.240 1.00 94.88 91 VAL A O 1
ATOM 656 N N . ILE A 1 92 ? -3.884 0.447 -4.433 1.00 94.75 92 ILE A N 1
ATOM 657 C CA . ILE A 1 92 ? -3.387 1.818 -4.496 1.00 94.75 92 ILE A CA 1
ATOM 658 C C . ILE A 1 92 ? -4.233 2.556 -5.529 1.00 94.75 92 ILE A C 1
ATOM 660 O O . ILE A 1 92 ? -4.204 2.232 -6.710 1.00 94.75 92 ILE A O 1
ATOM 664 N N . LEU A 1 93 ? -5.027 3.526 -5.080 1.00 90.75 93 LEU A N 1
ATOM 665 C CA . LEU A 1 93 ? -5.999 4.259 -5.901 1.00 90.75 93 LEU A CA 1
ATOM 666 C C . LEU A 1 93 ? -5.418 5.545 -6.524 1.00 90.75 93 LEU A C 1
ATOM 668 O O . LEU A 1 93 ? -6.161 6.495 -6.785 1.00 90.75 93 LEU A O 1
ATOM 672 N N . GLY A 1 94 ? -4.102 5.581 -6.737 1.00 89.44 94 GLY A N 1
ATOM 673 C CA . GLY A 1 94 ? -3.386 6.729 -7.281 1.00 89.44 94 GLY A CA 1
ATOM 674 C C . GLY A 1 94 ? -1.918 6.425 -7.572 1.00 89.44 94 GLY A C 1
ATOM 675 O O . GLY A 1 94 ? -1.527 5.266 -7.702 1.00 89.44 94 GLY A O 1
ATOM 676 N N . SER A 1 95 ? -1.112 7.483 -7.671 1.00 92.06 95 SER A N 1
ATOM 677 C CA . SER A 1 95 ? 0.298 7.399 -8.066 1.00 92.06 95 SER A CA 1
ATOM 678 C C . SER A 1 95 ? 1.152 6.600 -7.080 1.00 92.06 95 SER A C 1
ATOM 680 O O . SER A 1 95 ? 0.946 6.678 -5.865 1.00 92.06 95 SER A O 1
ATOM 682 N N . ILE A 1 96 ? 2.158 5.923 -7.625 1.00 95.62 96 ILE A N 1
ATOM 683 C CA . ILE A 1 96 ? 3.239 5.264 -6.889 1.00 95.62 96 ILE A CA 1
ATOM 684 C C . ILE A 1 96 ? 4.556 6.032 -7.074 1.00 95.62 96 ILE A C 1
ATOM 686 O O . ILE A 1 96 ? 4.692 6.781 -8.043 1.00 95.62 96 ILE A O 1
ATOM 690 N N . GLY A 1 97 ? 5.509 5.844 -6.162 1.00 96.38 97 GLY A N 1
ATOM 691 C CA . GLY A 1 97 ? 6.885 6.313 -6.318 1.00 96.38 97 GLY A CA 1
ATOM 692 C C . GLY A 1 97 ? 7.829 5.248 -6.879 1.00 96.38 97 GLY A C 1
ATOM 693 O O . GLY A 1 97 ? 7.428 4.115 -7.155 1.00 96.38 97 GLY A O 1
ATOM 694 N N . ASP A 1 98 ? 9.099 5.630 -7.015 1.00 97.50 98 ASP A N 1
ATOM 695 C CA . ASP A 1 98 ? 10.152 4.820 -7.633 1.00 97.50 98 ASP A CA 1
ATOM 696 C C . ASP A 1 98 ? 10.366 3.461 -6.957 1.00 97.50 98 ASP A C 1
ATOM 698 O O . ASP A 1 98 ? 10.179 3.292 -5.748 1.00 97.50 98 ASP A O 1
ATOM 702 N N . ASN A 1 99 ? 10.869 2.508 -7.743 1.00 96.38 99 ASN A N 1
ATOM 703 C CA . ASN A 1 99 ? 11.296 1.187 -7.290 1.00 96.38 99 ASN A CA 1
ATOM 704 C C . ASN A 1 99 ? 10.170 0.357 -6.638 1.00 96.38 99 ASN A C 1
ATOM 706 O O . ASN A 1 99 ? 10.391 -0.402 -5.688 1.00 96.38 99 ASN A O 1
ATOM 710 N N . PHE A 1 100 ? 8.946 0.498 -7.145 1.00 97.38 100 PHE A N 1
ATOM 711 C CA . PHE A 1 100 ? 7.788 -0.242 -6.663 1.00 97.38 100 PHE A CA 1
ATOM 712 C C . PHE A 1 100 ? 7.944 -1.750 -6.897 1.00 97.38 100 PHE A C 1
ATOM 714 O O . PHE A 1 100 ? 8.309 -2.200 -7.985 1.00 97.38 100 PHE A O 1
ATOM 721 N N . GLY A 1 101 ? 7.631 -2.543 -5.873 1.00 94.88 101 GLY A N 1
ATOM 722 C CA . GLY A 1 101 ? 7.668 -4.004 -5.925 1.00 94.88 101 GLY A CA 1
ATOM 723 C C . GLY A 1 101 ? 9.076 -4.603 -5.948 1.00 94.88 101 GLY A C 1
ATOM 724 O O . GLY A 1 101 ? 9.229 -5.783 -6.258 1.00 94.88 101 GLY A O 1
ATOM 725 N N . ALA A 1 102 ? 10.118 -3.838 -5.619 1.00 95.31 102 ALA A N 1
ATOM 726 C CA . ALA A 1 102 ? 11.476 -4.368 -5.556 1.00 95.31 102 ALA A CA 1
ATOM 727 C C . ALA A 1 102 ? 11.595 -5.508 -4.531 1.00 95.31 102 ALA A C 1
ATOM 729 O O . ALA A 1 102 ? 11.180 -5.379 -3.377 1.00 95.31 102 ALA A O 1
ATOM 730 N N . GLY A 1 103 ? 12.124 -6.657 -4.955 1.00 92.75 103 GLY A N 1
ATOM 731 C CA . GLY A 1 103 ? 12.227 -7.844 -4.106 1.00 92.75 103 GLY A CA 1
ATOM 732 C C . GLY A 1 103 ? 10.877 -8.433 -3.678 1.00 92.75 103 GLY A C 1
ATOM 733 O O . GLY A 1 103 ? 10.845 -9.285 -2.789 1.00 92.75 103 GLY A O 1
ATOM 734 N N . MET A 1 104 ? 9.761 -7.990 -4.266 1.00 94.62 104 MET A N 1
ATOM 735 C CA . MET A 1 104 ? 8.446 -8.573 -4.018 1.00 94.62 104 MET A CA 1
ATOM 736 C C . MET A 1 104 ? 8.422 -9.998 -4.580 1.00 94.62 104 MET A C 1
ATOM 738 O O . MET A 1 104 ? 8.567 -10.208 -5.779 1.00 94.62 104 MET A O 1
ATOM 742 N N . THR A 1 105 ? 8.242 -10.978 -3.698 1.00 90.00 105 THR A N 1
ATOM 743 C CA . THR A 1 105 ? 8.277 -12.415 -4.023 1.00 90.00 105 THR A CA 1
ATOM 744 C C . THR A 1 105 ? 6.921 -13.102 -3.851 1.00 90.00 105 THR A C 1
ATOM 746 O O . THR A 1 105 ? 6.754 -14.239 -4.286 1.00 90.00 105 THR A O 1
ATOM 749 N N . GLY A 1 106 ? 5.915 -12.421 -3.290 1.00 85.62 106 GLY A N 1
ATOM 750 C CA . GLY A 1 106 ? 4.564 -12.971 -3.191 1.00 85.62 106 GLY A CA 1
ATOM 751 C C . GLY A 1 106 ? 3.482 -11.951 -2.837 1.00 85.62 106 GLY A C 1
ATOM 752 O O . GLY A 1 106 ? 3.760 -10.842 -2.384 1.00 85.62 106 GLY A O 1
ATOM 753 N N . GLY A 1 107 ? 2.224 -12.348 -3.047 1.00 88.38 107 GLY A N 1
ATOM 754 C CA . GLY A 1 107 ? 1.043 -11.492 -2.899 1.00 88.38 107 GLY A CA 1
ATOM 755 C C . GLY A 1 107 ? 0.601 -10.825 -4.205 1.00 88.38 107 GLY A C 1
ATOM 756 O O . GLY A 1 107 ? 1.056 -11.187 -5.292 1.00 88.38 107 GLY A O 1
ATOM 757 N N . MET A 1 108 ? -0.332 -9.876 -4.101 1.00 91.38 108 MET A N 1
ATOM 758 C CA . MET A 1 108 ? -0.858 -9.134 -5.251 1.00 91.38 108 MET A CA 1
ATOM 759 C C . MET A 1 108 ? -1.038 -7.657 -4.915 1.00 91.38 108 MET A C 1
ATOM 761 O O . MET A 1 108 ? -1.550 -7.314 -3.845 1.00 91.38 108 MET A O 1
ATOM 765 N N . ALA A 1 109 ? -0.654 -6.792 -5.853 1.00 92.25 109 ALA A N 1
ATOM 766 C CA . ALA A 1 109 ? -0.935 -5.367 -5.780 1.00 92.25 109 ALA A CA 1
ATOM 767 C C . ALA A 1 109 ? -1.788 -4.916 -6.974 1.00 92.25 109 ALA A C 1
ATOM 769 O O . ALA A 1 109 ? -1.621 -5.389 -8.099 1.00 92.25 109 ALA A O 1
ATOM 770 N N . PHE A 1 110 ? -2.711 -4.000 -6.708 1.00 91.94 110 PHE A N 1
ATOM 771 C CA . PHE A 1 110 ? -3.566 -3.350 -7.690 1.00 91.94 110 PHE A CA 1
ATOM 772 C C . PHE A 1 110 ? -3.264 -1.864 -7.667 1.00 91.94 110 PHE A C 1
ATOM 774 O O . PHE A 1 110 ? -3.404 -1.235 -6.618 1.00 91.94 110 PHE A O 1
ATOM 781 N N . VAL A 1 111 ?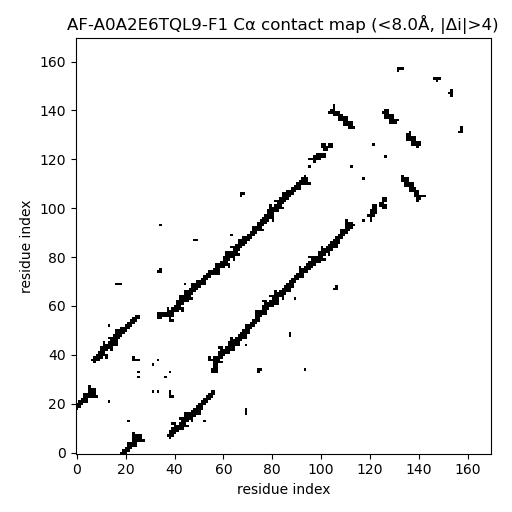 -2.867 -1.313 -8.806 1.00 90.44 111 VAL A N 1
ATOM 782 C CA . VAL A 1 111 ? -2.501 0.098 -8.916 1.00 90.44 111 VAL A CA 1
ATOM 783 C C . VAL A 1 111 ? -3.417 0.762 -9.931 1.00 90.44 111 VAL A C 1
ATOM 785 O O . VAL A 1 111 ? -3.543 0.310 -11.068 1.00 90.44 111 VAL A O 1
ATOM 788 N N . TYR A 1 112 ? -4.104 1.811 -9.493 1.00 88.56 112 TYR A N 1
ATOM 789 C CA . TYR A 1 112 ? -4.854 2.699 -10.364 1.00 88.56 112 TYR A CA 1
ATOM 790 C C . TYR A 1 112 ? -3.893 3.719 -10.964 1.00 88.56 112 TYR A C 1
ATOM 792 O O . TYR A 1 112 ? -3.505 4.685 -10.306 1.00 88.56 112 TYR A O 1
ATOM 800 N N . ASP A 1 113 ? -3.504 3.474 -12.209 1.00 86.94 113 ASP A N 1
ATOM 801 C CA . ASP A 1 113 ? -2.608 4.337 -12.962 1.00 86.94 113 ASP A CA 1
ATOM 802 C C . ASP A 1 113 ? -3.401 5.141 -13.995 1.00 86.94 113 ASP A C 1
ATOM 804 O O . ASP A 1 113 ? -3.707 4.671 -15.084 1.00 86.94 113 ASP A O 1
ATOM 808 N N . GLU A 1 114 ? -3.762 6.369 -13.633 1.00 84.50 114 GLU A N 1
ATOM 809 C CA . GLU A 1 114 ? -4.482 7.280 -14.528 1.00 84.50 114 GLU A CA 1
ATOM 810 C C . GLU A 1 114 ? -3.584 7.849 -15.638 1.00 84.50 114 GLU A C 1
ATOM 812 O O . GLU A 1 114 ? -4.082 8.304 -16.666 1.00 84.50 114 GLU A O 1
ATOM 817 N N . LYS A 1 115 ? -2.259 7.849 -15.435 1.00 85.88 115 LYS A N 1
ATOM 818 C CA . LYS A 1 115 ? -1.292 8.477 -16.346 1.00 85.88 115 LYS A CA 1
ATOM 819 C C . LYS A 1 115 ? -0.589 7.475 -17.260 1.00 85.88 115 LYS A C 1
ATOM 821 O O . LYS A 1 115 ? 0.196 7.914 -18.098 1.00 85.88 115 LYS A O 1
ATOM 826 N N . ASN A 1 116 ? -0.870 6.180 -17.118 1.00 86.00 116 ASN A N 1
ATOM 827 C CA . ASN A 1 116 ? -0.219 5.088 -17.845 1.00 86.00 116 ASN A CA 1
ATOM 828 C C . ASN A 1 116 ? 1.316 5.189 -17.798 1.00 86.00 116 ASN A C 1
ATOM 830 O O . ASN A 1 116 ? 1.986 5.057 -18.818 1.00 86.00 116 ASN A O 1
ATOM 834 N N . ASN A 1 117 ? 1.874 5.496 -16.625 1.00 89.44 117 ASN A N 1
ATOM 835 C CA . ASN A 1 117 ? 3.309 5.678 -16.419 1.00 89.44 117 ASN A CA 1
ATOM 836 C C . ASN A 1 117 ? 3.898 4.775 -15.323 1.00 89.44 117 ASN A C 1
ATOM 838 O O . ASN A 1 117 ? 5.043 4.978 -14.921 1.00 89.44 117 ASN A O 1
ATOM 842 N N . PHE A 1 118 ? 3.152 3.770 -14.861 1.00 89.88 118 PHE A N 1
ATOM 843 C CA . PHE A 1 118 ? 3.575 2.794 -13.853 1.00 89.88 118 PHE A CA 1
ATOM 844 C C . PHE A 1 118 ? 4.907 2.119 -14.181 1.00 89.88 118 PHE A C 1
ATOM 846 O O . PHE A 1 118 ? 5.729 1.921 -13.290 1.00 89.88 118 PHE A O 1
ATOM 853 N N . GLU A 1 119 ? 5.142 1.795 -15.453 1.00 90.81 119 GLU A N 1
ATOM 854 C CA . GLU A 1 119 ? 6.371 1.139 -15.911 1.00 90.81 119 GLU A CA 1
ATOM 855 C C . GLU A 1 119 ? 7.647 1.934 -15.596 1.00 90.81 119 GLU A C 1
ATOM 857 O O . GLU A 1 119 ? 8.694 1.330 -15.383 1.00 90.81 119 GLU A O 1
ATOM 862 N N . ASN A 1 120 ? 7.553 3.263 -15.476 1.00 93.00 120 ASN A N 1
ATOM 863 C CA . ASN A 1 120 ? 8.684 4.117 -15.105 1.00 93.00 120 ASN A CA 1
ATOM 864 C C . ASN A 1 120 ? 9.060 3.995 -13.621 1.00 93.00 120 ASN A C 1
ATOM 866 O O . ASN A 1 120 ? 10.188 4.299 -13.246 1.00 93.00 120 ASN A O 1
ATOM 870 N N . TYR A 1 121 ? 8.114 3.571 -12.782 1.00 94.81 121 TYR A N 1
ATOM 871 C CA . TYR A 1 121 ? 8.256 3.502 -11.327 1.00 94.81 121 TYR A CA 1
ATOM 872 C C . TYR A 1 121 ? 8.382 2.063 -10.813 1.00 94.81 121 TYR A C 1
ATOM 874 O O . TYR A 1 121 ? 8.874 1.827 -9.709 1.00 94.81 121 TYR A O 1
ATOM 882 N N . ALA A 1 122 ? 7.931 1.087 -11.597 1.00 92.38 122 ALA A N 1
ATOM 883 C CA . ALA A 1 122 ? 7.988 -0.327 -11.267 1.00 92.38 122 ALA A CA 1
ATOM 884 C C . ALA A 1 122 ? 9.412 -0.887 -11.351 1.00 92.38 122 ALA A C 1
ATOM 886 O O . ALA A 1 122 ? 10.205 -0.495 -12.202 1.00 92.38 122 ALA A O 1
ATOM 887 N N . ASN A 1 123 ? 9.724 -1.869 -10.502 1.00 92.19 123 ASN A N 1
ATOM 888 C CA . ASN A 1 123 ? 10.955 -2.639 -10.622 1.00 92.19 123 ASN A CA 1
ATOM 889 C C . ASN A 1 123 ? 10.720 -3.928 -11.448 1.00 92.19 123 ASN A C 1
ATOM 891 O O . ASN A 1 123 ? 10.230 -4.921 -10.902 1.00 92.19 123 ASN A O 1
ATOM 895 N N . PRO A 1 124 ? 11.119 -3.980 -12.734 1.00 87.81 124 PRO A N 1
ATOM 896 C CA . PRO A 1 124 ? 10.836 -5.119 -13.614 1.00 87.81 124 PRO A CA 1
ATOM 897 C C . PRO A 1 124 ? 11.591 -6.401 -13.248 1.00 87.81 124 PRO A C 1
ATOM 899 O O . PRO A 1 124 ? 11.255 -7.468 -13.751 1.00 87.81 124 PRO A O 1
ATOM 902 N N . SER A 1 125 ? 12.611 -6.331 -12.385 1.00 87.31 125 SER A N 1
ATOM 903 C CA . SER A 1 125 ? 13.394 -7.517 -12.009 1.00 87.31 125 SER A CA 1
ATOM 904 C C . SER A 1 125 ? 12.604 -8.506 -11.150 1.00 87.31 125 SER A C 1
ATOM 906 O O . SER A 1 125 ? 12.903 -9.697 -11.152 1.00 87.31 125 SER A O 1
ATOM 908 N N . SER A 1 126 ? 11.627 -8.008 -10.384 1.00 77.19 126 SER A N 1
ATOM 909 C CA . SER A 1 126 ? 10.950 -8.774 -9.329 1.00 77.19 126 SER A CA 1
ATOM 910 C C . SER A 1 126 ? 9.463 -8.995 -9.604 1.00 77.19 126 SER A C 1
ATOM 912 O O . SER A 1 126 ? 8.881 -9.957 -9.105 1.00 77.19 126 SER A O 1
ATOM 914 N N . ILE A 1 127 ? 8.835 -8.128 -10.400 1.00 86.75 127 ILE A N 1
ATOM 915 C CA . ILE A 1 127 ? 7.388 -8.135 -10.619 1.00 86.75 127 ILE A CA 1
ATOM 916 C C . ILE A 1 127 ? 7.030 -8.139 -12.102 1.00 86.75 127 ILE A C 1
ATOM 918 O O . ILE A 1 127 ? 7.735 -7.582 -12.936 1.00 86.75 127 ILE A O 1
ATOM 922 N N . VAL A 1 128 ? 5.880 -8.735 -12.414 1.00 85.00 128 VAL A N 1
ATOM 923 C CA . VAL A 1 128 ? 5.236 -8.668 -13.729 1.00 85.00 128 VAL A CA 1
ATOM 924 C C . VAL A 1 128 ? 3.918 -7.928 -13.567 1.00 85.00 128 VAL A C 1
ATOM 926 O O . VAL A 1 128 ? 3.233 -8.093 -12.556 1.00 85.00 128 VAL A O 1
ATOM 929 N N . TRP A 1 129 ? 3.521 -7.132 -14.553 1.00 86.56 129 TRP A N 1
ATOM 930 C CA . TRP A 1 129 ? 2.223 -6.466 -14.537 1.00 86.56 129 TRP A CA 1
ATOM 931 C C . TRP A 1 129 ? 1.417 -6.732 -15.798 1.00 86.56 129 TRP A C 1
ATOM 933 O O . TRP A 1 129 ? 1.952 -7.031 -16.863 1.00 86.56 129 TRP A O 1
ATOM 943 N N . VAL A 1 130 ? 0.098 -6.662 -15.642 1.00 80.75 130 VAL A N 1
ATOM 944 C CA . VAL A 1 130 ? -0.865 -6.788 -16.733 1.00 80.75 130 VAL A CA 1
ATOM 945 C C . VAL A 1 130 ? -1.807 -5.599 -16.677 1.00 80.75 130 VAL A C 1
ATOM 947 O O . VAL A 1 130 ? -2.374 -5.296 -15.619 1.00 80.75 130 VAL A O 1
ATOM 950 N N . ASP A 1 131 ? -1.981 -4.960 -17.829 1.00 73.00 131 ASP A N 1
ATOM 951 C CA . ASP A 1 131 ? -2.929 -3.871 -18.005 1.00 73.00 131 ASP A CA 1
ATOM 952 C C . ASP A 1 131 ? -4.364 -4.393 -18.125 1.00 73.00 131 ASP A C 1
ATOM 954 O O . ASP A 1 131 ? -4.640 -5.380 -18.812 1.00 73.00 131 ASP A O 1
ATOM 958 N N . SER A 1 132 ? -5.288 -3.738 -17.421 1.00 62.12 132 SER A N 1
ATOM 959 C CA . SER A 1 132 ? -6.716 -3.978 -17.579 1.00 62.12 132 SER A CA 1
ATOM 960 C C . SER A 1 132 ? -7.540 -2.705 -17.680 1.00 62.12 132 SER A C 1
ATOM 962 O O . SER A 1 132 ? -8.431 -2.467 -16.872 1.00 62.12 132 SER A O 1
ATOM 964 N N . SER A 1 133 ? -7.232 -1.866 -18.666 1.00 52.34 133 SER A N 1
ATOM 965 C CA . SER A 1 133 ? -7.986 -0.692 -19.142 1.00 52.34 133 SER A CA 1
ATOM 966 C C . SER A 1 133 ? -8.388 0.377 -18.104 1.00 52.34 133 SER A C 1
ATOM 968 O O . SER A 1 133 ? -9.061 1.335 -18.462 1.00 52.34 133 SER A O 1
ATOM 970 N N . ALA A 1 134 ? -8.023 0.220 -16.829 1.00 53.28 134 ALA A N 1
ATOM 971 C CA . ALA A 1 134 ? -8.239 1.168 -15.729 1.00 53.28 134 ALA A CA 1
ATOM 972 C C . ALA A 1 134 ? -7.485 0.767 -14.444 1.00 53.28 134 ALA A C 1
ATOM 974 O O . ALA A 1 134 ? -7.261 1.603 -13.578 1.00 53.28 134 ALA A O 1
ATOM 975 N N . LEU A 1 135 ? -7.132 -0.512 -14.269 1.00 53.50 135 LEU A N 1
ATOM 976 C CA . LEU A 1 135 ? -6.381 -0.997 -13.108 1.00 53.50 135 LEU A CA 1
ATOM 977 C C . LEU A 1 135 ? -5.241 -1.899 -13.573 1.00 53.50 135 LEU A C 1
ATOM 979 O O . LEU A 1 135 ? -5.473 -2.879 -14.283 1.00 53.50 135 LEU A O 1
ATOM 983 N N . LEU A 1 136 ? -4.026 -1.599 -13.132 1.00 62.66 136 LEU A N 1
ATOM 984 C CA . LEU A 1 136 ? -2.874 -2.465 -13.327 1.00 62.66 136 LEU A CA 1
ATOM 985 C C . LEU A 1 136 ? -2.861 -3.529 -12.240 1.00 62.66 136 LEU A C 1
ATOM 987 O O . LEU A 1 136 ? -3.037 -3.240 -11.051 1.00 62.66 136 LEU A O 1
ATOM 991 N N . ARG A 1 137 ? -2.639 -4.778 -12.645 1.00 65.31 137 ARG A N 1
ATOM 992 C CA . ARG A 1 137 ? -2.366 -5.861 -11.701 1.00 65.31 137 ARG A CA 1
ATOM 993 C C . ARG A 1 137 ? -0.898 -6.174 -11.702 1.00 65.31 137 ARG A C 1
ATOM 995 O O . ARG A 1 137 ? -0.363 -6.521 -12.748 1.00 65.31 137 ARG A O 1
ATOM 1002 N N . VAL A 1 138 ? -0.304 -6.170 -10.523 1.00 68.81 138 VAL A N 1
ATOM 1003 C CA . VAL A 1 138 ? 1.073 -6.594 -10.312 1.00 68.81 138 VAL A CA 1
ATOM 1004 C C . VAL A 1 138 ? 1.046 -8.002 -9.736 1.00 68.81 138 VAL A C 1
ATOM 1006 O O . VAL A 1 138 ? 0.511 -8.239 -8.648 1.00 68.81 138 VAL A O 1
ATOM 1009 N N . LYS A 1 139 ? 1.571 -8.951 -10.507 1.00 64.50 139 LYS A N 1
ATOM 1010 C CA . LYS A 1 139 ? 1.648 -10.367 -10.168 1.00 64.50 139 LYS A CA 1
ATOM 1011 C C . LYS A 1 139 ? 3.109 -10.780 -10.060 1.00 64.50 139 LYS A C 1
ATOM 1013 O O . LYS A 1 139 ? 3.920 -10.497 -10.936 1.00 64.50 139 LYS A O 1
ATOM 1018 N N . VAL A 1 140 ? 3.409 -11.528 -9.010 1.00 52.88 140 VAL A N 1
ATOM 1019 C CA . VAL A 1 140 ? 4.695 -12.207 -8.873 1.00 52.88 140 VAL A CA 1
ATOM 1020 C C . VAL A 1 140 ? 4.604 -13.605 -9.511 1.00 52.88 140 VAL A C 1
ATOM 1022 O O . VAL A 1 140 ? 3.554 -14.254 -9.383 1.00 52.88 140 VAL A O 1
ATOM 1025 N N . PRO A 1 141 ? 5.640 -14.099 -10.221 1.00 40.41 141 PRO A N 1
ATOM 1026 C CA . PRO A 1 141 ? 5.740 -15.517 -10.586 1.00 40.41 141 PRO A CA 1
ATOM 1027 C C . PRO A 1 141 ? 5.599 -16.439 -9.345 1.00 40.41 141 PRO A C 1
ATOM 1029 O O . PRO A 1 141 ? 5.788 -16.003 -8.215 1.00 40.41 141 PRO A O 1
ATOM 1032 N N . PRO A 1 142 ? 5.133 -17.687 -9.510 1.00 41.06 142 PRO A N 1
ATOM 1033 C CA . PRO A 1 142 ? 3.939 -18.168 -8.809 1.00 41.06 142 PRO A CA 1
ATOM 1034 C C . PRO A 1 142 ? 4.144 -18.747 -7.395 1.00 41.06 142 PRO A C 1
ATOM 1036 O O . PRO A 1 142 ? 4.915 -19.682 -7.214 1.00 41.06 142 PRO A O 1
ATOM 1039 N N . VAL A 1 143 ? 3.254 -18.336 -6.474 1.00 33.34 143 VAL A N 1
ATOM 1040 C CA . VAL A 1 143 ? 2.494 -19.202 -5.540 1.00 33.34 143 VAL A CA 1
ATOM 1041 C C . VAL A 1 143 ? 1.038 -18.689 -5.514 1.00 33.34 143 VAL A C 1
ATOM 1043 O O . VAL A 1 143 ? 0.800 -17.483 -5.458 1.00 33.34 143 VAL A O 1
ATOM 1046 N N . ALA A 1 144 ? 0.050 -19.578 -5.657 1.00 33.28 144 ALA A N 1
ATOM 1047 C CA . ALA A 1 144 ? -1.349 -19.249 -5.973 1.00 33.28 144 ALA A CA 1
ATOM 1048 C C . ALA A 1 144 ? -2.285 -19.123 -4.749 1.00 33.28 144 ALA A C 1
ATOM 1050 O O . ALA A 1 144 ? -2.183 -19.934 -3.836 1.00 33.28 144 ALA A O 1
ATOM 1051 N N . ALA A 1 145 ? -3.258 -18.190 -4.797 1.00 30.16 145 ALA A N 1
ATOM 1052 C CA . ALA A 1 145 ? -4.707 -18.420 -4.576 1.00 30.16 145 ALA A CA 1
ATOM 1053 C C . ALA A 1 145 ? -5.540 -17.103 -4.653 1.00 30.16 145 ALA A C 1
ATOM 1055 O O . ALA A 1 145 ? -5.069 -16.058 -4.203 1.00 30.16 145 ALA A O 1
ATOM 1056 N N . PRO A 1 146 ? -6.783 -17.119 -5.186 1.00 37.97 146 PRO A N 1
ATOM 1057 C CA . PRO A 1 146 ? -7.719 -15.983 -5.145 1.00 37.97 146 PRO A CA 1
ATOM 1058 C C . PRO A 1 146 ? -8.402 -15.803 -3.771 1.00 37.97 146 PRO A C 1
ATOM 1060 O O . PRO A 1 146 ? -8.677 -16.776 -3.071 1.00 37.97 146 PRO A O 1
ATOM 1063 N N . VAL A 1 147 ? -8.726 -14.553 -3.399 1.00 39.69 147 VAL A N 1
ATOM 1064 C CA . VAL A 1 147 ? -9.281 -14.179 -2.078 1.00 39.69 147 VAL A CA 1
ATOM 1065 C C . VAL A 1 147 ? -10.760 -13.772 -2.166 1.00 39.69 147 VAL A C 1
ATOM 1067 O O . VAL A 1 147 ? -11.134 -12.891 -2.936 1.00 39.69 147 VAL A O 1
ATOM 1070 N N . LYS A 1 148 ? -11.609 -14.393 -1.336 1.00 28.94 148 LYS A N 1
ATOM 1071 C CA . LYS A 1 148 ? -13.058 -14.135 -1.214 1.00 28.94 148 LYS A CA 1
ATOM 1072 C C . LYS A 1 148 ? -13.343 -13.057 -0.155 1.00 28.94 148 LYS A C 1
ATOM 1074 O O . LYS A 1 148 ? -12.777 -13.110 0.935 1.00 28.94 148 LYS A O 1
ATOM 1079 N N . TYR A 1 149 ? -14.256 -12.118 -0.429 1.00 38.50 149 TYR A N 1
ATOM 1080 C CA . TYR A 1 149 ? -14.693 -11.089 0.531 1.00 38.50 149 TYR A CA 1
ATOM 1081 C C . TYR A 1 149 ? -16.190 -11.212 0.822 1.00 38.50 149 TYR A C 1
ATOM 1083 O O . TYR A 1 149 ? -16.984 -10.979 -0.075 1.00 38.50 149 TYR A O 1
ATOM 1091 N N . SER A 1 150 ? -16.559 -11.558 2.062 1.00 41.75 150 SER A N 1
ATOM 1092 C CA . SER A 1 150 ? -17.934 -11.637 2.610 1.00 41.75 150 SER A CA 1
ATOM 1093 C C . SER A 1 150 ? -19.051 -12.002 1.611 1.00 41.75 150 SER A C 1
ATOM 1095 O O . SER A 1 150 ? -19.405 -13.174 1.538 1.00 41.75 150 SER A O 1
ATOM 1097 N N . ASN A 1 151 ? -19.569 -11.039 0.836 1.00 28.89 151 ASN A N 1
ATOM 1098 C CA . ASN A 1 151 ? -20.677 -11.211 -0.116 1.00 28.89 151 ASN A CA 1
ATOM 1099 C C . ASN A 1 151 ? -20.321 -10.932 -1.597 1.00 28.89 151 ASN A C 1
ATOM 1101 O O . ASN A 1 151 ? -21.223 -10.878 -2.428 1.00 28.89 151 ASN A O 1
ATOM 1105 N N . PHE A 1 152 ? -19.046 -10.749 -1.956 1.00 27.56 152 PHE A N 1
ATOM 1106 C CA . PHE A 1 152 ? -18.618 -10.430 -3.323 1.00 27.56 152 PHE A CA 1
ATOM 1107 C C . PHE A 1 152 ? -17.372 -11.211 -3.753 1.00 27.56 152 PHE A C 1
ATOM 1109 O O . PHE A 1 152 ? -16.416 -11.403 -2.995 1.00 27.56 152 PHE A O 1
ATOM 1116 N N . TRP A 1 153 ? -17.374 -11.618 -5.020 1.00 35.69 153 TRP A N 1
ATOM 1117 C CA . TRP A 1 153 ? -16.180 -12.069 -5.720 1.00 35.69 153 TRP A CA 1
ATOM 1118 C C . TRP A 1 153 ? -15.499 -10.853 -6.346 1.00 35.69 153 TRP A C 1
ATOM 1120 O O . TRP A 1 153 ? -16.084 -10.195 -7.202 1.00 35.69 153 TRP A O 1
ATOM 1130 N N . VAL A 1 154 ? -14.267 -10.554 -5.933 1.00 36.44 154 VAL A N 1
ATOM 1131 C CA . VAL A 1 154 ? -13.416 -9.597 -6.648 1.00 36.44 154 VAL A CA 1
ATOM 1132 C C . VAL A 1 154 ? -12.578 -10.404 -7.634 1.00 36.44 154 VAL A C 1
ATOM 1134 O O . VAL A 1 154 ? -11.458 -10.810 -7.338 1.00 36.44 154 VAL A O 1
ATOM 1137 N N . PHE A 1 155 ? -13.157 -10.687 -8.801 1.00 32.22 155 PHE A N 1
ATOM 1138 C CA . PHE A 1 155 ? -12.362 -10.978 -9.988 1.00 32.22 155 PHE A CA 1
ATOM 1139 C C . PHE A 1 155 ? -12.097 -9.646 -10.677 1.00 32.22 155 PHE A C 1
ATOM 1141 O O . PHE A 1 155 ? -13.041 -8.886 -10.887 1.00 32.22 155 PHE A O 1
ATOM 1148 N N . PRO A 1 156 ? -10.848 -9.315 -11.014 1.00 43.34 156 PRO A N 1
ATOM 1149 C CA . PRO A 1 156 ? -10.597 -8.075 -11.724 1.00 43.34 156 PRO A CA 1
ATOM 1150 C C . PRO A 1 156 ? -10.833 -8.337 -13.234 1.00 43.34 156 PRO A C 1
ATOM 1152 O O . PRO A 1 156 ? -10.871 -9.502 -13.641 1.00 43.34 156 PRO A O 1
ATOM 1155 N N . LEU A 1 157 ? -10.855 -7.282 -14.057 1.00 34.16 157 LEU A N 1
ATOM 1156 C CA . LEU A 1 157 ? -11.136 -7.194 -15.517 1.00 34.16 157 LEU A CA 1
ATOM 1157 C C . LEU A 1 157 ? -12.526 -6.617 -15.860 1.00 34.16 157 LEU A C 1
ATOM 1159 O O . LEU A 1 157 ? -13.469 -6.789 -15.093 1.00 34.16 157 LEU A O 1
ATOM 1163 N N . PRO A 1 158 ? -12.627 -5.836 -16.957 1.00 33.78 158 PRO A N 1
ATOM 1164 C CA . PRO A 1 158 ? -13.115 -4.458 -16.907 1.00 33.78 158 PRO A CA 1
ATOM 1165 C C . PRO A 1 158 ? -14.467 -4.258 -17.612 1.00 33.78 158 PRO A C 1
ATOM 1167 O O . PRO A 1 158 ? -14.875 -5.058 -18.447 1.00 33.78 158 PRO A O 1
ATOM 1170 N N . GLY A 1 159 ? -15.155 -3.154 -17.288 1.00 28.30 159 GLY A N 1
ATOM 1171 C CA . GLY A 1 159 ? -16.362 -2.703 -18.003 1.00 28.30 159 GLY A CA 1
ATOM 1172 C C . GLY A 1 159 ? -17.712 -2.899 -17.298 1.00 28.30 159 GLY A C 1
ATOM 1173 O O . GLY A 1 159 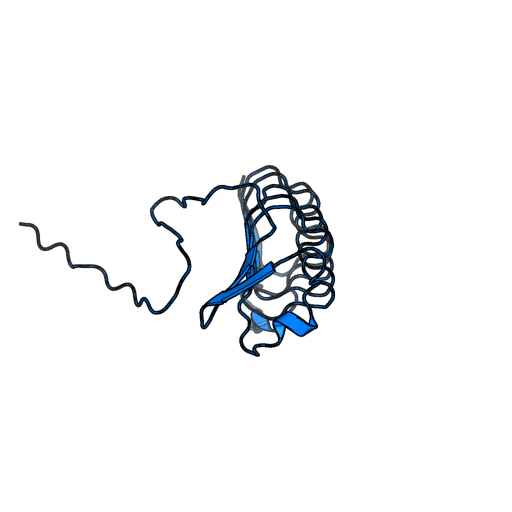? -18.752 -2.640 -17.899 1.00 28.30 159 GLY A O 1
ATOM 1174 N N . PHE A 1 160 ? -17.755 -3.309 -16.029 1.00 27.94 160 PHE A N 1
ATOM 1175 C CA . PHE A 1 160 ? -19.027 -3.596 -15.356 1.00 27.94 160 PHE A CA 1
ATOM 1176 C C . PHE A 1 160 ? -19.578 -2.423 -14.528 1.00 27.94 160 PHE A C 1
ATOM 1178 O O . PHE A 1 160 ? -19.095 -2.116 -13.440 1.00 27.94 160 PHE A O 1
ATOM 1185 N N . LYS A 1 161 ? -20.687 -1.834 -15.002 1.00 26.16 161 LYS A N 1
ATOM 1186 C CA . LYS A 1 161 ? -21.713 -1.244 -14.126 1.00 26.16 161 LYS A CA 1
ATOM 1187 C C . LYS A 1 161 ? -22.488 -2.392 -13.478 1.00 26.16 161 LYS A C 1
ATOM 1189 O O . LYS A 1 161 ? -23.172 -3.138 -14.172 1.00 26.16 161 LYS A O 1
ATOM 1194 N N . VAL A 1 162 ? -22.432 -2.517 -12.154 1.00 26.77 162 VAL A N 1
ATOM 1195 C CA . VAL A 1 162 ? -23.298 -3.452 -11.421 1.00 26.77 162 VAL A CA 1
ATOM 1196 C C . VAL A 1 162 ? -24.657 -2.782 -11.190 1.00 26.77 162 VAL A C 1
ATOM 1198 O O . VAL A 1 162 ? -24.792 -1.917 -10.327 1.00 26.77 162 VAL A O 1
ATOM 1201 N N . ARG A 1 163 ? -25.668 -3.174 -11.976 1.00 21.77 163 ARG A N 1
ATOM 1202 C CA . ARG A 1 163 ? -27.094 -2.961 -11.674 1.00 21.77 163 ARG A CA 1
ATOM 1203 C C . ARG A 1 163 ? -27.655 -4.277 -11.129 1.00 21.77 163 ARG A C 1
ATOM 1205 O O . ARG A 1 163 ? -27.485 -5.315 -11.759 1.00 21.77 163 ARG A O 1
ATOM 1212 N N . LEU A 1 164 ? -28.295 -4.231 -9.962 1.00 26.34 164 LEU A N 1
ATOM 1213 C CA . LEU A 1 164 ? -28.977 -5.377 -9.348 1.00 26.34 164 LEU A CA 1
ATOM 1214 C C . LEU A 1 164 ? -30.207 -5.776 -10.195 1.00 26.34 164 LEU A C 1
ATOM 1216 O O . LEU A 1 164 ? -30.922 -4.868 -10.634 1.00 26.34 164 LEU A O 1
ATOM 1220 N N . PRO A 1 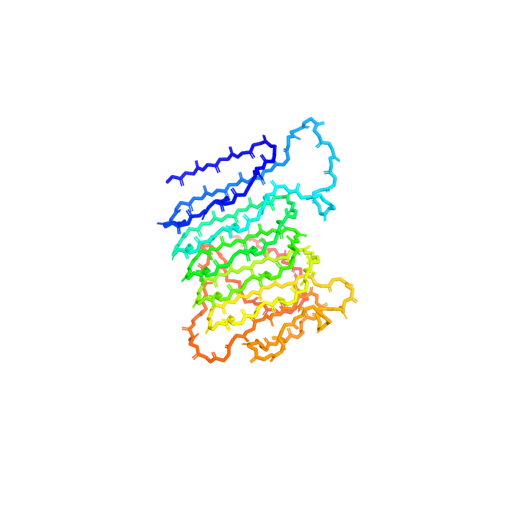165 ? -30.521 -7.073 -10.394 1.00 24.20 165 PRO A N 1
ATOM 1221 C CA . PRO A 1 165 ? -31.867 -7.456 -10.787 1.00 24.20 165 PRO A CA 1
ATOM 1222 C C . PRO A 1 165 ? -32.797 -7.168 -9.607 1.00 24.20 165 PRO A C 1
ATOM 1224 O O . PRO A 1 165 ? -32.534 -7.586 -8.477 1.00 24.20 165 PRO A O 1
ATOM 1227 N N . SER A 1 166 ? -33.877 -6.430 -9.861 1.00 28.14 166 SER A N 1
ATOM 1228 C CA . SER A 1 166 ? -34.991 -6.339 -8.927 1.00 28.14 166 SER A CA 1
ATOM 1229 C C . SER A 1 166 ? -35.478 -7.753 -8.630 1.00 28.14 166 SER A C 1
ATOM 1231 O O . SER A 1 166 ? -35.883 -8.468 -9.548 1.00 28.14 166 SER A O 1
ATOM 1233 N N . ALA A 1 167 ? -35.460 -8.150 -7.361 1.00 28.86 167 ALA A N 1
ATOM 1234 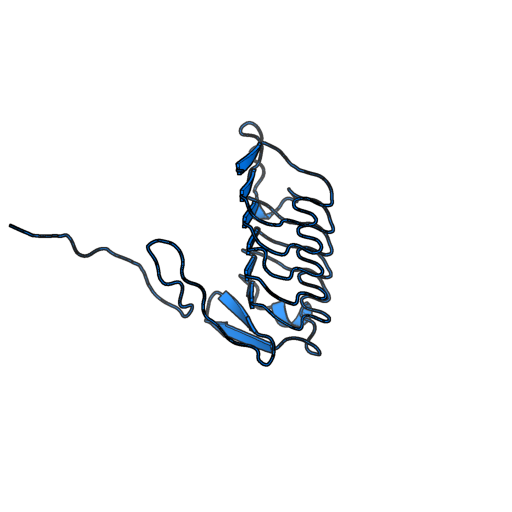C CA . ALA A 1 167 ? -36.259 -9.274 -6.914 1.00 28.86 167 ALA A CA 1
ATOM 1235 C C . ALA A 1 167 ? -37.731 -8.903 -7.139 1.00 28.86 167 ALA A C 1
ATOM 1237 O O . ALA A 1 167 ? -38.321 -8.145 -6.374 1.00 28.86 167 ALA A O 1
ATOM 1238 N N . THR A 1 168 ? -38.307 -9.393 -8.232 1.00 36.03 168 THR A N 1
ATOM 1239 C CA . THR A 1 168 ? -39.743 -9.631 -8.306 1.00 36.03 168 THR A CA 1
ATOM 1240 C C . THR A 1 168 ? -39.948 -11.088 -7.914 1.00 36.03 168 THR A C 1
ATOM 1242 O O . THR A 1 168 ? -39.750 -11.989 -8.718 1.00 36.03 168 THR A O 1
ATOM 1245 N N . LEU A 1 169 ? -40.288 -11.290 -6.649 1.00 27.12 169 LEU A N 1
ATOM 1246 C CA . LEU A 1 169 ? -40.905 -12.481 -6.064 1.00 27.12 169 LEU A CA 1
ATOM 1247 C C . LEU A 1 169 ? -41.957 -11.861 -5.124 1.00 27.12 169 LEU A C 1
ATOM 1249 O O . LEU A 1 169 ? -41.581 -11.071 -4.262 1.00 27.12 169 LEU A O 1
ATOM 1253 N N . ARG A 1 170 ? -43.271 -11.879 -5.389 1.00 30.42 170 ARG A N 1
ATOM 1254 C CA . ARG A 1 170 ? -44.156 -13.058 -5.373 1.00 30.42 170 ARG A CA 1
ATOM 1255 C C . ARG A 1 170 ? -43.599 -14.218 -4.569 1.00 30.42 170 ARG A C 1
ATOM 1257 O O . ARG A 1 170 ? -42.628 -14.834 -5.048 1.00 30.42 170 ARG A O 1
#

Sequence (170 aa):
MSLKIFGDANDYVAKGLSGGKIVVVPSKINRLKTKENTIIGNTVLYGATSGKLFAAGKAGERFAVRNSGGTAIVEGCDSNGCEYMTGGNIVILGSIGDNFGAGMTGGMAFVYDEKNNFENYANPSSIVWVDSSALLRVKVPPVAAPVKYSNFWVFPLPGFKVRLPSATLR

Mean predicted aligned error: 9.44 Å

Solvent-accessible surface area (backbone atoms only — not comparable to full-atom values): 8714 Å² total; per-residue (Å²): 108,76,49,78,46,72,34,70,46,59,62,42,50,54,51,52,24,75,44,46,39,41,36,38,32,60,33,94,85,56,84,69,59,35,70,82,37,75,32,35,30,33,40,19,26,29,52,6,56,22,32,39,40,39,37,58,9,14,33,27,39,27,28,34,22,39,12,46,28,29,31,38,40,30,20,17,32,31,33,32,24,32,21,45,10,53,20,30,41,40,37,27,66,27,61,71,24,47,46,23,28,34,65,20,62,29,44,41,40,37,37,28,52,90,78,78,52,59,78,82,21,44,27,74,91,34,42,45,74,47,85,38,100,63,41,36,39,40,42,34,77,88,82,90,83,91,72,82,48,100,92,49,83,77,72,87,77,76,87,79,82,90,74,79,81,78,85,85,68,131